Protein AF-A0A7U9S8H4-F1 (afdb_monomer_lite)

Secondary structure (DSSP, 8-state):
--HHHHHHHHHHHHHHHHHHHHHHHHHHHHHTT-TTS-HHHHHHHHHHHHHHHHHHHHHHHHHHHH-

Structure (mmCIF, N/CA/C/O backbone):
data_AF-A0A7U9S8H4-F1
#
_entry.id   AF-A0A7U9S8H4-F1
#
loop_
_atom_site.group_PDB
_atom_site.id
_atom_site.type_symbol
_atom_site.label_atom_id
_atom_site.label_alt_id
_atom_site.label_comp_id
_atom_site.label_asym_id
_atom_site.label_entity_id
_atom_site.label_seq_id
_atom_site.pdbx_PDB_ins_code
_atom_site.Cartn_x
_atom_site.Cartn_y
_atom_site.Cartn_z
_atom_site.occupancy
_atom_site.B_iso_or_equiv
_atom_site.auth_seq_id
_atom_site.auth_comp_id
_atom_site.auth_asym_id
_atom_site.auth_atom_id
_atom_site.pdbx_PDB_model_num
ATOM 1 N N . MET A 1 1 ? -7.319 0.822 24.631 1.00 64.25 1 MET A N 1
ATOM 2 C CA . MET A 1 1 ? -7.625 1.897 23.670 1.00 64.25 1 MET A CA 1
ATOM 3 C C . MET A 1 1 ? -9.124 1.955 23.515 1.00 64.25 1 MET A C 1
ATOM 5 O O . MET A 1 1 ? -9.748 0.900 23.457 1.00 64.25 1 MET A O 1
ATOM 9 N N . GLU A 1 2 ? -9.690 3.151 23.509 1.00 90.38 2 GLU A N 1
ATOM 10 C CA . GLU A 1 2 ? -11.113 3.341 23.220 1.00 90.38 2 GLU A CA 1
ATOM 11 C C . GLU A 1 2 ? -11.394 3.064 21.733 1.00 90.38 2 GLU A C 1
ATOM 13 O O . GLU A 1 2 ? -10.485 3.156 20.905 1.00 90.38 2 GLU A O 1
ATOM 18 N N . LYS A 1 3 ? -12.641 2.713 21.379 1.00 89.12 3 LYS A N 1
ATOM 19 C CA . LYS A 1 3 ? -13.017 2.393 19.986 1.00 89.12 3 LYS A CA 1
ATOM 20 C C . LYS A 1 3 ? -12.674 3.526 19.011 1.00 89.12 3 LYS A C 1
ATOM 22 O O . LYS A 1 3 ? -12.289 3.263 17.879 1.00 89.12 3 LYS A O 1
ATOM 27 N N . GLU A 1 4 ? -12.784 4.774 19.456 1.00 91.56 4 GLU A N 1
ATOM 28 C CA . GLU A 1 4 ? -12.425 5.956 18.668 1.00 91.56 4 GLU A CA 1
ATOM 29 C C . GLU A 1 4 ? -10.920 6.006 18.361 1.00 91.56 4 GLU A C 1
ATOM 31 O O . GLU A 1 4 ? -10.537 6.155 17.206 1.00 91.56 4 GLU A O 1
ATOM 36 N N . GLN A 1 5 ? -10.066 5.730 19.352 1.00 93.88 5 GLN A N 1
ATOM 37 C CA . GLN A 1 5 ? -8.609 5.654 19.169 1.00 93.88 5 GLN A CA 1
ATOM 38 C C . GLN A 1 5 ? -8.198 4.513 18.226 1.00 93.88 5 GLN A C 1
ATOM 40 O O . GLN A 1 5 ? -7.212 4.621 17.500 1.00 93.88 5 GLN A O 1
ATOM 45 N N . GLN A 1 6 ? -8.932 3.394 18.235 1.00 93.50 6 GLN A N 1
ATOM 46 C CA . GLN A 1 6 ? -8.703 2.294 17.291 1.00 93.50 6 GLN A CA 1
ATOM 47 C C . GLN A 1 6 ? -9.065 2.693 15.857 1.00 93.50 6 GLN A C 1
ATOM 49 O O . GLN A 1 6 ? -8.312 2.378 14.937 1.00 93.50 6 GLN A O 1
ATOM 54 N N . ARG A 1 7 ? -10.179 3.413 15.670 1.00 93.19 7 ARG A N 1
ATOM 55 C CA . ARG A 1 7 ? -10.587 3.937 14.358 1.00 93.19 7 ARG A CA 1
ATOM 56 C C . ARG A 1 7 ? -9.573 4.937 13.821 1.00 93.19 7 ARG A C 1
ATOM 58 O O . ARG A 1 7 ? -9.089 4.740 12.715 1.00 93.19 7 ARG A O 1
ATOM 65 N N . GLU A 1 8 ? -9.166 5.910 14.633 1.00 95.44 8 GLU A N 1
ATOM 66 C CA . GLU A 1 8 ? -8.135 6.884 14.253 1.00 95.44 8 GLU A CA 1
ATOM 67 C C . GLU A 1 8 ? -6.818 6.190 13.866 1.00 95.44 8 GLU A C 1
ATOM 69 O O . GLU A 1 8 ? -6.183 6.531 12.867 1.00 95.44 8 GLU A O 1
ATOM 74 N N . CYS A 1 9 ? -6.412 5.164 14.619 1.00 95.81 9 CYS A N 1
ATOM 75 C CA . CYS A 1 9 ? -5.235 4.370 14.281 1.00 95.81 9 CYS A CA 1
ATOM 76 C C . CYS A 1 9 ? -5.376 3.687 12.909 1.00 95.81 9 CYS A C 1
ATOM 78 O O . CYS A 1 9 ? -4.459 3.776 12.091 1.00 95.81 9 CYS A O 1
ATOM 80 N N . LEU A 1 10 ? -6.518 3.055 12.625 1.00 96.25 10 LEU A N 1
ATOM 81 C CA . LEU A 1 10 ? -6.764 2.410 11.332 1.00 96.25 10 LEU A CA 1
ATOM 82 C C . LEU A 1 10 ? -6.897 3.407 10.177 1.00 96.25 10 LEU A C 1
ATOM 84 O O . LEU A 1 10 ? -6.446 3.098 9.079 1.00 96.25 10 LEU A O 1
ATOM 88 N N . ASP A 1 11 ? -7.470 4.587 10.402 1.00 96.50 11 ASP A N 1
ATOM 89 C CA . ASP A 1 11 ? -7.541 5.660 9.402 1.00 96.50 11 ASP A CA 1
ATOM 90 C C . ASP A 1 11 ? -6.137 6.149 9.020 1.00 96.50 11 ASP A C 1
ATOM 92 O O . ASP A 1 11 ? -5.824 6.306 7.838 1.00 96.50 11 ASP A O 1
ATOM 96 N N . ASN A 1 12 ? -5.248 6.297 10.006 1.00 97.81 12 ASN A N 1
ATOM 97 C CA . ASN A 1 12 ? -3.849 6.649 9.764 1.00 97.81 12 ASN A CA 1
ATOM 98 C C . ASN A 1 12 ? -3.102 5.556 8.983 1.00 97.81 12 ASN A C 1
ATOM 100 O O . ASN A 1 12 ? -2.335 5.863 8.068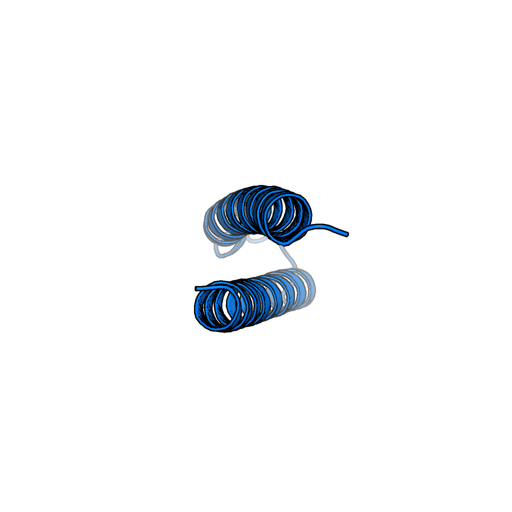 1.00 97.81 12 ASN A O 1
ATOM 104 N N . ILE A 1 13 ? -3.323 4.280 9.316 1.00 97.56 13 ILE A N 1
ATOM 105 C CA . ILE A 1 13 ? -2.724 3.161 8.574 1.00 97.56 13 ILE A CA 1
ATOM 106 C C . ILE A 1 13 ? -3.260 3.137 7.136 1.00 97.56 13 ILE A C 1
ATOM 108 O O . ILE A 1 13 ? -2.462 3.054 6.206 1.00 97.56 13 ILE A O 1
ATOM 112 N N . GLU A 1 14 ? -4.574 3.262 6.937 1.00 98.06 14 GLU A N 1
ATOM 113 C CA . GLU A 1 14 ? -5.198 3.289 5.607 1.00 98.06 14 GLU A CA 1
ATOM 114 C C . GLU A 1 14 ? -4.631 4.414 4.737 1.00 98.06 14 GLU A C 1
ATOM 116 O O . GLU A 1 14 ? -4.239 4.173 3.598 1.00 98.06 14 GLU A O 1
ATOM 121 N N . SER A 1 15 ? -4.514 5.625 5.286 1.00 98.25 15 SER A N 1
ATOM 122 C CA . SER A 1 15 ? -3.937 6.775 4.582 1.00 98.25 15 SER A CA 1
ATOM 123 C C . SER A 1 15 ? -2.508 6.500 4.095 1.00 98.25 15 SER A C 1
ATOM 125 O O . SER A 1 15 ? -2.180 6.738 2.930 1.00 98.25 15 SER A O 1
ATOM 127 N N . ASN A 1 16 ? -1.666 5.914 4.954 1.00 98.25 16 ASN A N 1
ATOM 128 C CA . ASN A 1 16 ? -0.292 5.555 4.595 1.00 98.25 16 ASN A CA 1
ATOM 129 C C . ASN A 1 16 ? -0.234 4.460 3.519 1.00 98.25 16 ASN A C 1
ATOM 131 O O . ASN A 1 16 ? 0.606 4.522 2.620 1.00 98.25 16 ASN A O 1
ATOM 135 N N . ILE A 1 17 ? -1.122 3.467 3.596 1.00 98.25 17 ILE A N 1
ATOM 136 C CA . ILE A 1 17 ? -1.202 2.377 2.617 1.00 98.25 17 ILE A CA 1
ATOM 137 C C . ILE A 1 17 ? -1.694 2.890 1.261 1.00 98.25 17 ILE A C 1
ATOM 139 O O . ILE A 1 17 ? -1.103 2.537 0.241 1.00 98.25 17 ILE A O 1
ATOM 143 N N . ASN A 1 18 ? -2.679 3.788 1.242 1.00 98.06 18 ASN A N 1
ATOM 144 C CA . ASN A 1 18 ? -3.150 4.440 0.019 1.00 98.06 18 ASN A CA 1
ATOM 145 C C 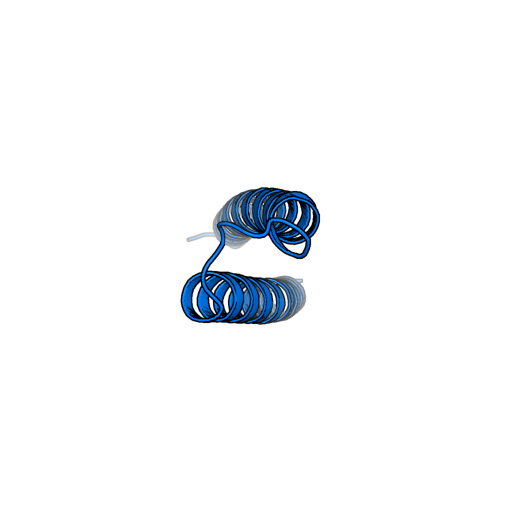. ASN A 1 18 ? -2.039 5.271 -0.636 1.00 98.06 18 ASN A C 1
ATOM 147 O O . ASN A 1 18 ? -1.830 5.179 -1.843 1.00 98.06 18 ASN A O 1
ATOM 151 N N . MET A 1 19 ? -1.276 6.030 0.157 1.00 98.38 19 MET A N 1
ATOM 152 C CA . MET A 1 19 ? -0.132 6.790 -0.354 1.00 98.38 19 MET A CA 1
ATOM 153 C C . MET A 1 19 ? 0.941 5.867 -0.948 1.00 98.38 19 MET A C 1
ATOM 155 O O . MET A 1 19 ? 1.429 6.114 -2.052 1.00 98.38 19 MET A O 1
ATOM 159 N N . LEU A 1 20 ? 1.288 4.785 -0.244 1.00 98.31 20 LEU A N 1
ATOM 160 C CA . LEU A 1 20 ? 2.237 3.790 -0.744 1.00 98.31 20 LEU A CA 1
ATOM 161 C C . LEU A 1 20 ? 1.749 3.153 -2.050 1.00 98.31 20 LEU A C 1
ATOM 163 O O . LEU A 1 20 ? 2.543 2.983 -2.974 1.00 98.31 20 LEU A O 1
ATOM 167 N N . LYS A 1 21 ? 0.456 2.833 -2.148 1.00 98.38 21 LYS A N 1
ATOM 168 C CA . LYS A 1 21 ? -0.145 2.272 -3.359 1.00 98.38 21 LYS A CA 1
ATOM 169 C C . LYS A 1 21 ? 0.023 3.194 -4.558 1.00 98.38 21 LYS A C 1
ATOM 171 O O . LYS A 1 21 ? 0.525 2.743 -5.580 1.00 98.38 21 LYS A O 1
ATOM 176 N N . SER A 1 22 ? -0.317 4.473 -4.408 1.00 98.19 22 SER A N 1
ATOM 177 C CA . SER A 1 22 ? -0.173 5.462 -5.480 1.00 98.19 22 SER A CA 1
ATOM 178 C C . SER A 1 22 ? 1.274 5.588 -5.958 1.00 98.19 22 SER A C 1
ATOM 180 O O . SER A 1 22 ? 1.517 5.631 -7.162 1.00 98.19 22 SER A O 1
ATOM 182 N N . TYR A 1 23 ? 2.252 5.560 -5.045 1.00 98.19 23 TYR A N 1
ATOM 183 C CA . TYR A 1 23 ? 3.659 5.526 -5.446 1.00 98.19 23 TYR A CA 1
ATOM 184 C C . TYR A 1 23 ? 4.021 4.248 -6.202 1.00 98.19 23 TYR A C 1
ATOM 186 O O . TYR A 1 23 ? 4.778 4.314 -7.167 1.00 98.19 23 TYR A O 1
ATOM 194 N N . LEU A 1 24 ? 3.513 3.084 -5.796 1.00 98.00 24 LEU A N 1
ATOM 195 C CA . LEU A 1 24 ? 3.772 1.832 -6.509 1.00 98.00 24 LEU A CA 1
ATOM 196 C C . LEU A 1 24 ? 3.156 1.829 -7.912 1.00 98.00 24 LEU A C 1
ATOM 198 O O . LEU A 1 24 ? 3.831 1.390 -8.840 1.00 98.00 24 LEU A O 1
ATOM 202 N N . GLU A 1 25 ? 1.940 2.353 -8.075 1.00 97.56 25 GLU A N 1
ATOM 203 C CA . GLU A 1 25 ? 1.269 2.503 -9.377 1.00 97.56 25 GLU A CA 1
ATOM 204 C C . GLU A 1 25 ? 2.102 3.388 -10.313 1.00 97.56 25 GLU A C 1
ATOM 206 O O . GLU A 1 25 ? 2.497 2.944 -11.390 1.00 97.56 25 GLU A O 1
ATOM 211 N N . GLU A 1 26 ? 2.503 4.575 -9.849 1.00 97.25 26 GLU A N 1
ATOM 212 C CA . GLU A 1 26 ? 3.384 5.471 -10.608 1.00 97.25 26 GLU A CA 1
ATOM 213 C C . GLU A 1 26 ? 4.722 4.796 -10.959 1.00 97.25 26 GLU A C 1
ATOM 215 O O . GLU A 1 26 ? 5.233 4.910 -12.075 1.00 97.25 26 GLU A O 1
ATOM 220 N N . ASN A 1 27 ? 5.308 4.054 -10.014 1.00 96.00 27 ASN A N 1
ATOM 221 C CA . ASN A 1 27 ? 6.570 3.359 -10.245 1.00 96.00 27 ASN A CA 1
ATOM 222 C C . ASN A 1 27 ? 6.439 2.234 -11.272 1.00 96.00 27 ASN A C 1
ATOM 224 O O . ASN A 1 27 ? 7.395 2.012 -12.015 1.00 96.00 27 ASN A O 1
ATOM 228 N N . MET A 1 28 ? 5.312 1.523 -11.304 1.00 95.50 28 MET A N 1
ATOM 229 C CA . MET A 1 28 ? 5.051 0.493 -12.305 1.00 95.50 28 MET A CA 1
ATOM 230 C C . MET A 1 28 ? 4.923 1.117 -13.695 1.00 95.50 28 MET A C 1
ATOM 232 O O . MET A 1 28 ? 5.639 0.684 -14.596 1.00 95.50 28 MET A O 1
ATOM 236 N N . ASP A 1 29 ? 4.133 2.183 -13.839 1.00 94.88 29 ASP A N 1
ATOM 237 C CA . ASP A 1 29 ? 3.934 2.876 -15.119 1.00 94.88 29 ASP A CA 1
ATOM 238 C C . ASP A 1 29 ? 5.252 3.417 -15.696 1.00 94.88 29 ASP A C 1
ATOM 240 O O . ASP A 1 29 ? 5.548 3.256 -16.884 1.00 94.88 29 ASP A O 1
ATOM 244 N N . LEU A 1 30 ? 6.087 4.022 -14.844 1.00 94.75 30 LEU A N 1
ATOM 245 C CA . LEU A 1 30 ? 7.382 4.568 -15.255 1.00 94.75 30 LEU A CA 1
ATOM 246 C C . LEU A 1 30 ? 8.401 3.483 -15.625 1.00 94.75 30 LEU A C 1
ATOM 248 O O . LEU A 1 30 ? 9.272 3.727 -16.462 1.00 94.75 30 LEU A O 1
ATOM 252 N N . LYS A 1 31 ? 8.344 2.311 -14.979 1.00 93.31 31 LYS A N 1
ATOM 253 C CA . LYS A 1 31 ? 9.400 1.289 -15.074 1.00 93.31 31 LYS A CA 1
ATOM 254 C C . LYS A 1 31 ? 9.064 0.109 -15.980 1.00 93.31 31 LYS A C 1
ATOM 256 O O . LYS A 1 31 ? 9.994 -0.538 -16.448 1.00 93.31 31 LYS A O 1
ATOM 261 N N . GLU A 1 32 ? 7.792 -0.160 -16.272 1.00 88.81 32 GLU A N 1
ATOM 262 C CA . GLU A 1 32 ? 7.378 -1.313 -17.090 1.00 88.81 32 GLU A CA 1
ATOM 263 C C . GLU A 1 32 ? 8.007 -1.308 -18.492 1.00 88.81 32 GLU A C 1
ATOM 265 O O . GLU A 1 32 ? 8.374 -2.359 -19.013 1.00 88.81 32 GLU A O 1
ATOM 270 N N . ASN A 1 33 ? 8.196 -0.120 -19.071 1.00 86.94 33 ASN A N 1
ATOM 271 C CA . ASN A 1 33 ? 8.743 0.052 -20.420 1.00 86.94 33 ASN A CA 1
ATOM 272 C C . ASN A 1 33 ? 10.197 0.555 -20.434 1.00 86.94 33 ASN A C 1
ATOM 274 O O . ASN A 1 33 ? 10.743 0.841 -21.503 1.00 86.94 33 ASN A O 1
ATOM 278 N N . ALA A 1 34 ? 10.826 0.692 -19.264 1.00 92.12 34 ALA A N 1
ATOM 279 C CA . ALA A 1 34 ? 12.171 1.234 -19.134 1.00 92.12 34 ALA A CA 1
ATOM 280 C C . ALA A 1 34 ? 13.223 0.130 -19.390 1.00 92.12 34 ALA A C 1
ATOM 282 O O . ALA A 1 34 ? 13.292 -0.843 -18.635 1.00 92.12 34 ALA A O 1
AT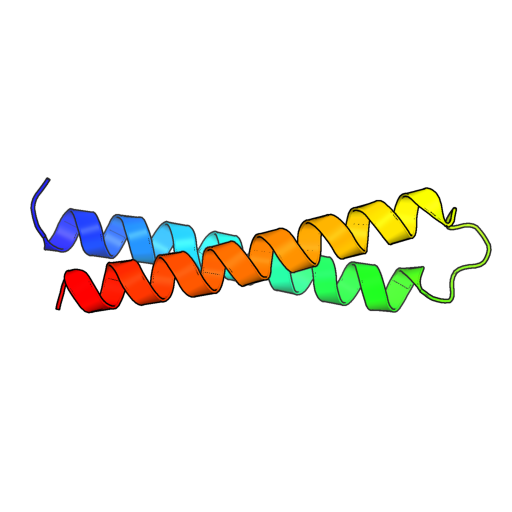OM 283 N N . PRO A 1 35 ? 14.054 0.242 -20.447 1.00 88.56 35 PRO A N 1
ATOM 284 C CA . PRO A 1 35 ? 14.954 -0.835 -20.881 1.00 88.56 35 PRO A CA 1
ATOM 285 C C . PRO A 1 35 ? 16.108 -1.115 -19.905 1.00 88.56 35 PRO A C 1
ATOM 287 O O . PRO A 1 35 ? 16.764 -2.151 -20.006 1.00 88.56 35 PRO A O 1
ATOM 290 N N . ASP A 1 36 ? 16.376 -0.194 -18.983 1.00 94.31 36 ASP A N 1
ATOM 291 C CA . ASP A 1 36 ? 17.389 -0.283 -17.934 1.00 94.31 36 ASP A CA 1
ATOM 292 C C . ASP A 1 36 ? 16.871 -0.931 -16.642 1.00 94.31 36 ASP A C 1
ATOM 294 O O . ASP A 1 36 ? 17.670 -1.250 -15.758 1.00 94.31 36 ASP A O 1
ATOM 298 N N . VAL A 1 37 ? 15.561 -1.174 -16.527 1.00 92.94 37 VAL A N 1
ATOM 299 C CA . VAL A 1 37 ? 14.974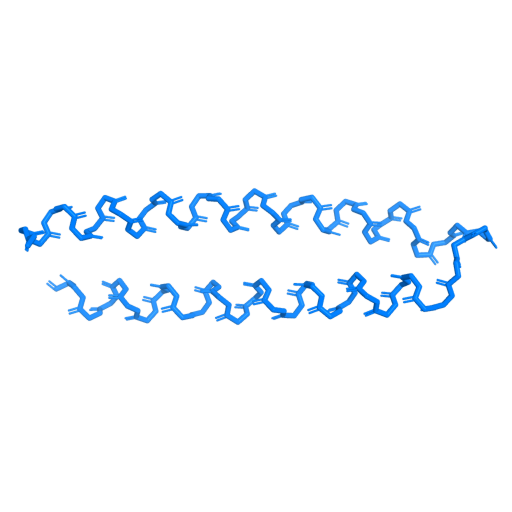 -1.811 -15.347 1.00 92.94 37 VAL A CA 1
ATOM 300 C C . VAL A 1 37 ? 15.106 -3.333 -15.452 1.00 92.94 37 VAL A C 1
ATOM 302 O O . VAL A 1 37 ? 14.546 -3.955 -16.357 1.00 92.94 37 VAL A O 1
ATOM 305 N N . PRO A 1 38 ? 15.801 -3.992 -14.507 1.00 96.00 38 PRO A N 1
ATOM 306 C CA . PRO A 1 38 ? 15.908 -5.443 -14.513 1.00 96.00 38 PRO A CA 1
ATOM 307 C C . PRO A 1 38 ? 14.558 -6.114 -14.238 1.00 96.00 38 PRO A C 1
ATOM 309 O O . PRO A 1 38 ? 13.782 -5.657 -13.395 1.00 96.00 38 PRO A O 1
ATOM 312 N N . ALA A 1 39 ? 14.330 -7.286 -14.839 1.00 94.56 39 ALA A N 1
ATOM 313 C CA . ALA A 1 39 ? 13.132 -8.095 -14.590 1.00 94.56 39 ALA A CA 1
ATOM 314 C C . ALA A 1 39 ? 12.921 -8.418 -13.096 1.00 94.56 39 ALA A C 1
ATOM 316 O O . ALA A 1 39 ? 11.791 -8.464 -12.616 1.00 94.56 39 ALA A O 1
ATOM 317 N N . THR A 1 40 ? 14.005 -8.593 -12.334 1.00 96.25 40 THR A N 1
ATOM 318 C CA . THR A 1 40 ? 13.948 -8.786 -10.877 1.00 96.25 40 THR A CA 1
ATOM 319 C C . THR A 1 40 ? 13.446 -7.544 -10.141 1.00 96.25 40 THR A C 1
ATOM 321 O O . THR A 1 40 ? 12.698 -7.680 -9.177 1.00 96.25 40 THR A O 1
ATOM 324 N N . GLY A 1 41 ? 13.795 -6.342 -10.609 1.00 95.12 41 GLY A N 1
ATOM 325 C CA . GLY A 1 41 ? 13.267 -5.083 -10.080 1.00 95.12 41 GLY A CA 1
ATOM 326 C C . GLY A 1 41 ? 11.760 -4.962 -10.305 1.00 95.12 41 GLY A C 1
ATOM 327 O O . GLY A 1 41 ? 11.023 -4.642 -9.373 1.00 95.12 41 GLY A O 1
ATOM 328 N N . MET A 1 42 ? 11.285 -5.322 -11.501 1.00 95.81 42 MET A N 1
ATOM 329 C CA . MET A 1 42 ? 9.846 -5.370 -11.793 1.00 95.81 42 MET A CA 1
ATOM 330 C C . MET A 1 42 ? 9.109 -6.407 -10.941 1.00 95.81 42 MET A C 1
ATOM 332 O O . MET A 1 42 ? 8.030 -6.120 -10.424 1.00 95.81 42 MET A O 1
ATOM 336 N N . ALA A 1 43 ? 9.695 -7.589 -10.733 1.00 96.75 43 ALA A N 1
ATOM 337 C CA . ALA A 1 43 ? 9.099 -8.617 -9.881 1.00 96.75 43 ALA A CA 1
ATOM 338 C C . ALA A 1 43 ? 8.920 -8.136 -8.429 1.00 96.75 43 ALA A C 1
ATOM 340 O O . ALA A 1 43 ? 7.901 -8.429 -7.800 1.00 96.75 43 ALA A O 1
ATOM 341 N N . VAL A 1 44 ? 9.877 -7.361 -7.908 1.00 97.00 44 VAL A N 1
ATOM 342 C CA . VAL A 1 44 ? 9.773 -6.742 -6.580 1.00 97.00 44 VAL A CA 1
ATOM 343 C C . VAL A 1 44 ? 8.637 -5.717 -6.535 1.00 97.00 44 VAL A C 1
ATOM 345 O O . VAL A 1 44 ? 7.847 -5.751 -5.595 1.00 97.00 44 VAL A O 1
ATOM 348 N N . LEU A 1 45 ? 8.494 -4.856 -7.549 1.00 97.00 45 LEU A N 1
ATOM 349 C CA . LEU A 1 45 ? 7.383 -3.891 -7.610 1.00 97.00 45 LEU A CA 1
ATOM 350 C C . LEU A 1 45 ? 6.020 -4.589 -7.629 1.00 97.00 45 LEU A C 1
ATOM 352 O O . LEU A 1 45 ? 5.132 -4.231 -6.858 1.00 97.00 45 LEU A O 1
ATOM 356 N N . GLN A 1 46 ? 5.876 -5.646 -8.430 1.00 97.25 46 GLN A N 1
ATOM 357 C CA . GLN A 1 46 ? 4.648 -6.444 -8.475 1.00 97.25 46 GLN A CA 1
ATOM 358 C C . GLN A 1 46 ? 4.343 -7.116 -7.128 1.00 97.25 46 GLN A C 1
ATOM 360 O O . GLN A 1 46 ? 3.186 -7.170 -6.708 1.00 97.25 46 GLN A O 1
ATOM 365 N N . GLN A 1 47 ? 5.364 -7.632 -6.438 1.00 98.44 47 GLN A N 1
ATOM 366 C CA . GLN A 1 47 ? 5.197 -8.231 -5.113 1.00 98.44 47 GLN A CA 1
ATOM 367 C C . GLN A 1 47 ? 4.746 -7.196 -4.076 1.00 98.44 47 GLN A C 1
ATOM 369 O O . GLN A 1 47 ? 3.823 -7.480 -3.310 1.00 98.44 47 GLN A O 1
ATOM 374 N N . GLN A 1 48 ? 5.353 -6.007 -4.068 1.00 98.50 48 GLN A N 1
ATOM 375 C CA . GLN A 1 48 ? 4.965 -4.919 -3.169 1.00 98.50 48 GLN A CA 1
ATOM 376 C C . GLN A 1 48 ? 3.533 -4.455 -3.440 1.00 98.50 48 GLN A C 1
ATOM 378 O O . GLN A 1 48 ? 2.763 -4.282 -2.497 1.00 98.50 48 GLN A O 1
ATOM 383 N N . PHE A 1 49 ? 3.143 -4.337 -4.711 1.00 98.31 49 PHE A N 1
ATOM 384 C CA . PHE A 1 49 ? 1.785 -3.944 -5.083 1.00 98.31 49 PHE A CA 1
ATOM 385 C C . PHE A 1 49 ? 0.738 -4.950 -4.587 1.00 98.31 49 PHE A C 1
ATOM 387 O O . PHE A 1 49 ? -0.237 -4.561 -3.946 1.00 98.31 49 PHE A O 1
ATOM 394 N N . ARG A 1 50 ? 0.981 -6.257 -4.768 1.00 98.44 50 ARG A N 1
ATOM 395 C CA . ARG A 1 50 ? 0.098 -7.307 -4.222 1.00 98.44 50 ARG A CA 1
ATOM 396 C C . ARG A 1 50 ? -0.007 -7.252 -2.700 1.00 98.44 50 ARG A C 1
ATOM 398 O O . ARG A 1 50 ? -1.087 -7.457 -2.155 1.00 98.44 50 ARG A O 1
ATOM 405 N N . LEU A 1 51 ? 1.107 -6.997 -2.011 1.00 98.62 51 LEU A N 1
ATOM 406 C CA . LEU A 1 51 ? 1.109 -6.877 -0.554 1.00 98.62 51 LEU A CA 1
ATOM 407 C C . LEU A 1 51 ? 0.246 -5.696 -0.095 1.00 98.62 51 LEU A C 1
ATOM 409 O O . LEU A 1 51 ? -0.547 -5.847 0.828 1.00 98.62 51 LEU A O 1
ATOM 413 N N . VAL A 1 52 ? 0.365 -4.548 -0.759 1.00 98.50 52 VAL A N 1
ATOM 414 C CA . VAL A 1 52 ? -0.439 -3.358 -0.461 1.00 98.50 52 VAL A CA 1
ATOM 415 C C . VAL A 1 52 ? -1.931 -3.618 -0.660 1.00 98.50 52 VAL A C 1
ATOM 417 O O . VAL A 1 52 ? -2.713 -3.287 0.226 1.00 98.50 52 VAL A O 1
ATOM 420 N N . GLN A 1 53 ? -2.322 -4.295 -1.743 1.00 98.19 53 GLN A N 1
ATOM 421 C CA . GLN A 1 53 ? -3.721 -4.678 -1.977 1.00 98.19 53 GLN A CA 1
ATOM 422 C C . GLN A 1 53 ? -4.268 -5.585 -0.864 1.00 98.19 53 GLN A C 1
ATOM 424 O O . GLN A 1 53 ? -5.362 -5.353 -0.354 1.00 98.19 53 GLN A O 1
ATOM 429 N N . ALA A 1 54 ? -3.487 -6.580 -0.430 1.00 98.56 54 ALA A N 1
ATOM 430 C CA . ALA A 1 54 ? -3.881 -7.453 0.675 1.00 98.56 54 ALA A CA 1
ATOM 431 C C . ALA A 1 54 ? -4.037 -6.682 2.000 1.00 98.56 54 ALA A C 1
ATOM 433 O O . ALA A 1 54 ? -4.923 -6.984 2.799 1.00 98.56 54 ALA A O 1
ATOM 434 N N . ILE A 1 55 ? -3.196 -5.669 2.235 1.00 98.38 55 ILE A N 1
ATOM 435 C CA . ILE A 1 55 ? -3.299 -4.810 3.419 1.00 98.38 55 ILE A CA 1
ATOM 436 C C . ILE A 1 55 ? -4.547 -3.915 3.343 1.00 98.38 55 ILE A C 1
ATOM 438 O O . ILE A 1 55 ? -5.239 -3.786 4.350 1.00 98.3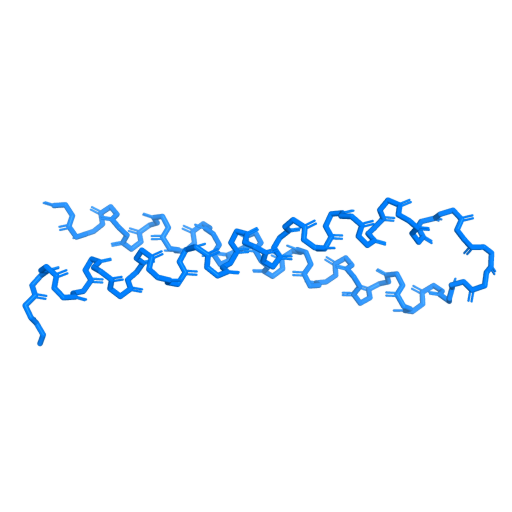8 55 ILE A O 1
ATOM 442 N N . GLU A 1 56 ? -4.877 -3.333 2.184 1.00 98.00 56 GLU A N 1
ATOM 443 C CA . GLU A 1 56 ? -6.119 -2.557 2.001 1.00 98.00 56 GLU A CA 1
ATOM 444 C C . GLU A 1 56 ? -7.368 -3.399 2.308 1.00 98.00 56 GLU A C 1
ATOM 446 O O . GLU A 1 56 ? -8.294 -2.933 2.976 1.00 98.00 56 GLU A O 1
ATOM 451 N N . GLU A 1 57 ? -7.405 -4.646 1.829 1.00 97.94 57 GLU A N 1
ATOM 452 C CA . GLU A 1 57 ? -8.501 -5.580 2.111 1.00 97.94 57 GLU A CA 1
ATOM 453 C C . GLU A 1 57 ? -8.592 -5.912 3.604 1.00 97.94 57 GLU A C 1
ATOM 455 O O . GLU A 1 57 ? -9.680 -5.876 4.184 1.00 97.94 57 GLU A O 1
ATOM 460 N N . TRP A 1 58 ? -7.452 -6.168 4.249 1.00 97.75 58 TRP A N 1
ATOM 461 C CA . TRP A 1 58 ? -7.389 -6.437 5.684 1.00 97.75 58 TRP A CA 1
ATOM 462 C C . TRP A 1 58 ? -7.860 -5.247 6.533 1.00 97.75 58 TRP A C 1
ATOM 464 O O . TRP A 1 58 ? -8.648 -5.434 7.461 1.00 97.75 58 TRP A O 1
ATOM 474 N N . ILE A 1 59 ? -7.437 -4.020 6.208 1.00 97.25 59 ILE A N 1
ATOM 475 C CA . ILE A 1 59 ? -7.875 -2.809 6.922 1.00 97.25 59 ILE A CA 1
ATOM 476 C C . ILE A 1 59 ? -9.386 -2.626 6.790 1.00 97.25 59 ILE A C 1
ATOM 478 O O . ILE A 1 59 ? -10.052 -2.315 7.778 1.00 97.25 59 ILE A O 1
ATOM 482 N N . ARG A 1 60 ? -9.938 -2.848 5.593 1.00 96.56 60 ARG A N 1
ATOM 483 C CA . ARG A 1 60 ? -11.381 -2.754 5.351 1.00 96.56 60 ARG A CA 1
ATOM 484 C C . ARG A 1 60 ? -12.163 -3.731 6.223 1.00 96.56 60 ARG A C 1
ATOM 486 O O . ARG A 1 60 ? -13.088 -3.305 6.906 1.00 96.56 60 ARG A O 1
ATOM 493 N N . ALA A 1 61 ? -11.736 -4.994 6.264 1.00 97.06 61 ALA A N 1
ATOM 494 C CA . ALA A 1 61 ? -12.346 -6.007 7.123 1.00 97.06 61 ALA A CA 1
ATOM 495 C C . ALA A 1 61 ? -12.286 -5.608 8.610 1.00 97.06 61 ALA A C 1
ATOM 497 O O . ALA A 1 61 ? -13.290 -5.677 9.314 1.00 97.06 61 ALA A O 1
ATOM 498 N N . LEU A 1 62 ? -11.143 -5.097 9.084 1.00 95.62 62 LEU A N 1
ATOM 499 C CA . LEU A 1 62 ? -11.017 -4.624 10.468 1.00 95.62 62 LEU A CA 1
ATOM 500 C C . LEU A 1 62 ? -11.918 -3.427 10.786 1.00 95.62 62 LEU A C 1
ATOM 502 O O . LEU A 1 62 ? -12.464 -3.340 11.886 1.00 95.62 62 LEU A O 1
ATOM 506 N N . LYS A 1 63 ? -12.075 -2.485 9.852 1.00 94.31 63 LYS A N 1
ATOM 507 C CA . LYS A 1 63 ? -12.976 -1.342 10.044 1.00 94.31 63 LYS A CA 1
ATOM 508 C C . LYS A 1 63 ? -14.436 -1.786 10.123 1.00 94.31 63 LYS A C 1
ATOM 510 O O . LYS A 1 63 ? -15.172 -1.227 10.933 1.00 94.31 63 LYS A O 1
ATOM 515 N N . GLU A 1 64 ? -14.835 -2.788 9.340 1.00 93.94 64 GLU A N 1
ATOM 516 C CA . GLU A 1 64 ? -16.177 -3.383 9.400 1.00 93.94 64 GLU A CA 1
ATOM 517 C C . GLU A 1 64 ? -16.463 -4.035 10.761 1.00 93.94 64 GLU A C 1
ATOM 519 O O . GLU A 1 64 ? -17.559 -3.871 11.288 1.00 93.94 64 GLU A O 1
ATOM 524 N N . GLU A 1 65 ? -15.478 -4.693 11.380 1.00 91.56 65 GLU A N 1
ATOM 525 C CA . GLU A 1 65 ? -15.609 -5.271 12.731 1.00 91.56 65 GLU A CA 1
ATOM 526 C C . GLU A 1 65 ? -15.718 -4.217 13.851 1.00 91.56 65 GLU A C 1
ATOM 528 O O . GLU A 1 65 ? -16.181 -4.515 14.956 1.00 91.56 65 GLU A O 1
ATOM 533 N N . LEU A 1 66 ? -15.270 -2.985 13.594 1.00 86.44 66 LEU A N 1
ATOM 534 C CA . LEU A 1 66 ? -15.323 -1.882 14.557 1.00 86.44 66 LEU A CA 1
ATOM 535 C C . LEU A 1 66 ? -16.610 -1.054 14.480 1.00 86.44 66 LEU A C 1
ATOM 537 O O . LEU A 1 66 ? -16.823 -0.226 15.383 1.00 86.44 66 LEU A O 1
ATOM 541 N N . LEU A 1 67 ? -17.422 -1.234 13.428 1.00 69.88 67 LEU A N 1
ATOM 542 C CA . LEU A 1 67 ? -18.779 -0.680 13.306 1.00 69.88 67 LEU A CA 1
ATOM 543 C C . LEU A 1 67 ? -19.690 -1.221 14.414 1.00 69.88 67 LEU A C 1
ATOM 545 O O . LEU A 1 67 ? -20.361 -0.363 15.031 1.00 69.88 67 LEU A O 1
#

Sequence (67 aa):
MEKEQQRECLDNIESNINMLKSYLEENMDLKENAPDVPATGMAVLQQQFRLVQAIEEWIRALKEELL

Foldseek 3Di:
DDLVVVVVVLVVVLVVLVVVLVVLVVVCVVQVPPPPQDPVNNVVSVVVNVVSVVVNVVSVVVVVVSD

Radius of gyration: 15.47 Å; chains: 1; boundin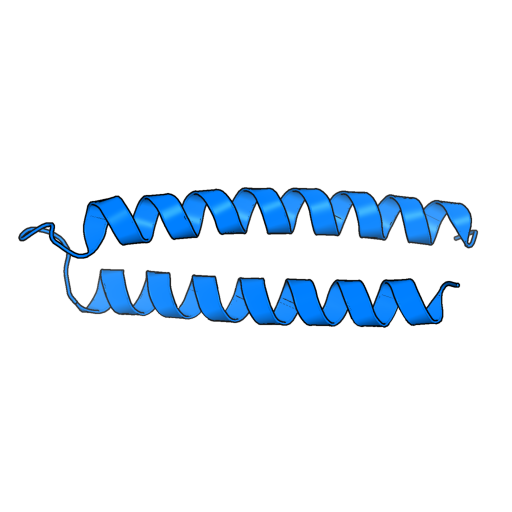g box: 36×16×45 Å

pLDDT: mean 94.87, std 5.74, range [64.25, 98.62]